Protein AF-A0A1B6FWD2-F1 (afdb_monomer_lite)

Foldseek 3Di:
DLQVQLVCLCPVPDDPRSVLSSQLSVQLVVLVVPDPDPDDDPLVSVLSSLVSSLVSSVVVDVDDQPNLALSVLSVQLSVQQPDSDLVSLVVSLVSSVCSQVVDPDHGDPRSVVNSVVSVVVSVVVVVVVVCVVPPPVVVVVVVVVVVVVVVVVVVVVVVPPPDDDDDDDDDDDDDDD

Radius of gyration: 34.1 Å; chains: 1; bounding box: 90×54×97 Å

InterPro domains:
  IPR004007 DhaL domain [PF02734] (2-102)
  IPR004007 DhaL domain [PS51480] (1-123)
  IPR004007 DhaL domain [SM01120] (1-123)
  IPR036117 DhaL domain superfamily [G3DSA:1.25.40.340] (1-125)
  IPR036117 DhaL domain superfamily [SSF101473] (2-119)
  IPR050861 Dihydroxyacetone Kinase (DAK) [PTHR28629] (2-103)

pLDDT: mean 75.47, std 19.12, range [36.66, 95.25]

Sequence (177 aa):
LLNDLAEIAAESMGGISGAVFSVIFASAAQAFLTSSKQTAAECEKWISACMMAKEGLMSYTHVRPGDRTILDTLHYFVEAFTDPTLECLTEAVKAAKAGVEESSLPADPGAWILAEVLQLILIQVEVLFSNDEGDENEEEEDEEQENKKEENKEVNEEKNEGEVFETSDDEETTSED

Secondary structure (DSSP, 8-state):
-HHHHHHHHHHHS-SHHHHHHHHHHHHHHHHHHH----STT-HHHHHHHHHHHHHHHHHHSS--TTS-SHHHHHHHHHHH--SSSHHHHHHHHHHHHHHHHSSSSPPPHHHHHHHHHHHHHHHHHHHHHHTGGGSSTTTHHHHHHHHHHHHHHHHHHTTSSS-S-------------

Structure (mmCIF, N/CA/C/O backbone):
data_AF-A0A1B6FWD2-F1
#
_entry.id   AF-A0A1B6FWD2-F1
#
loop_
_atom_site.group_PDB
_atom_site.id
_atom_site.type_symbol
_atom_site.label_atom_id
_atom_site.label_alt_id
_atom_site.label_comp_id
_atom_site.label_asym_id
_atom_site.label_entity_id
_atom_site.label_seq_id
_atom_site.pdbx_PDB_ins_code
_atom_site.Cartn_x
_atom_site.Cartn_y
_atom_site.Cartn_z
_atom_site.occupancy
_atom_site.B_iso_or_equiv
_atom_site.auth_seq_id
_atom_site.auth_comp_id
_atom_site.auth_asym_id
_atom_site.auth_atom_id
_atom_site.pdbx_PDB_model_num
ATOM 1 N N . LEU A 1 1 ? -3.876 -14.779 6.725 1.00 85.12 1 LEU A N 1
ATOM 2 C CA . LEU A 1 1 ? -4.328 -13.746 5.766 1.00 85.12 1 LEU A CA 1
ATOM 3 C C . LEU A 1 1 ? -3.174 -13.023 5.081 1.00 85.12 1 LEU A C 1
ATOM 5 O O . LEU A 1 1 ? -2.960 -13.297 3.916 1.00 85.12 1 LEU A O 1
ATOM 9 N N . LEU A 1 2 ? -2.436 -12.112 5.740 1.00 87.25 2 LEU A N 1
ATOM 10 C CA . LEU A 1 2 ? -1.375 -11.347 5.052 1.00 87.25 2 LEU A CA 1
ATOM 11 C C . LEU A 1 2 ? -0.239 -12.237 4.512 1.00 87.25 2 LEU A C 1
ATOM 13 O O . LEU A 1 2 ? 0.206 -12.026 3.392 1.00 87.25 2 LEU A O 1
ATOM 17 N N . ASN A 1 3 ? 0.176 -13.269 5.255 1.00 89.62 3 ASN A N 1
ATOM 18 C CA . ASN A 1 3 ? 1.124 -14.267 4.737 1.00 89.62 3 ASN A CA 1
ATOM 19 C C . ASN A 1 3 ? 0.547 -15.033 3.539 1.00 89.62 3 ASN A C 1
ATOM 21 O O . ASN A 1 3 ? 1.217 -15.157 2.524 1.00 89.62 3 ASN A O 1
ATOM 25 N N . ASP A 1 4 ? -0.712 -15.464 3.619 1.00 91.25 4 ASP A N 1
ATOM 26 C CA . ASP A 1 4 ? -1.386 -16.159 2.515 1.00 91.25 4 ASP A CA 1
ATOM 27 C C . ASP A 1 4 ? -1.467 -15.265 1.262 1.00 91.25 4 ASP A C 1
ATOM 29 O O . ASP A 1 4 ? -1.233 -15.728 0.151 1.00 91.25 4 ASP A O 1
ATOM 33 N N . LEU A 1 5 ? -1.726 -13.960 1.422 1.00 89.38 5 LEU A N 1
ATOM 34 C CA . LEU A 1 5 ? -1.668 -12.988 0.323 1.00 89.38 5 LEU A CA 1
ATOM 35 C C . LEU A 1 5 ? -0.251 -12.844 -0.240 1.00 89.38 5 LEU A C 1
ATOM 37 O O . LEU A 1 5 ? -0.097 -12.697 -1.451 1.00 89.38 5 LEU A O 1
ATOM 41 N N . ALA A 1 6 ? 0.780 -12.901 0.606 1.00 88.88 6 ALA A N 1
ATOM 42 C CA . ALA A 1 6 ? 2.170 -12.869 0.166 1.00 88.88 6 ALA A CA 1
ATOM 43 C C . ALA A 1 6 ? 2.545 -14.112 -0.658 1.00 88.88 6 ALA A C 1
ATOM 45 O O . ALA A 1 6 ? 3.247 -13.981 -1.663 1.00 88.88 6 ALA A O 1
ATOM 46 N N . GLU A 1 7 ? 2.065 -15.292 -0.260 1.00 89.88 7 GLU A N 1
ATOM 47 C CA . GLU A 1 7 ? 2.239 -16.553 -0.991 1.00 89.88 7 GLU A CA 1
ATOM 48 C C . GLU A 1 7 ? 1.483 -16.522 -2.323 1.00 89.88 7 GLU A C 1
ATOM 50 O O . GLU A 1 7 ? 2.078 -16.754 -3.375 1.00 89.88 7 GLU A O 1
ATOM 55 N N . ILE A 1 8 ? 0.209 -16.115 -2.311 1.00 91.62 8 ILE A N 1
ATOM 56 C CA . ILE A 1 8 ? -0.596 -15.963 -3.531 1.00 91.62 8 ILE A CA 1
ATOM 57 C C . ILE A 1 8 ? 0.058 -14.963 -4.488 1.00 91.62 8 ILE A C 1
ATOM 59 O O . ILE A 1 8 ? 0.141 -15.233 -5.686 1.00 91.62 8 ILE A O 1
ATOM 63 N N . ALA A 1 9 ? 0.552 -13.827 -3.989 1.00 87.38 9 ALA A N 1
ATOM 64 C CA . ALA A 1 9 ? 1.258 -12.850 -4.810 1.00 87.38 9 ALA A CA 1
ATOM 65 C C . ALA A 1 9 ? 2.534 -13.445 -5.426 1.00 87.38 9 ALA A C 1
ATOM 67 O O . ALA A 1 9 ? 2.786 -13.236 -6.608 1.00 87.38 9 ALA A O 1
ATOM 68 N N . ALA A 1 10 ? 3.311 -14.223 -4.672 1.00 87.12 10 ALA A N 1
ATOM 69 C CA . ALA A 1 10 ? 4.530 -14.848 -5.181 1.00 87.12 10 ALA A CA 1
ATOM 70 C C . ALA A 1 10 ? 4.258 -15.943 -6.230 1.00 87.12 10 ALA A C 1
ATOM 72 O O . ALA A 1 10 ? 5.003 -16.061 -7.202 1.00 87.12 10 ALA A O 1
ATOM 73 N N . GLU A 1 11 ? 3.207 -16.741 -6.041 1.00 89.06 11 GLU A N 1
ATOM 74 C CA . GLU A 1 11 ? 2.895 -17.882 -6.908 1.00 89.06 11 GLU A CA 1
ATOM 75 C C . GLU A 1 11 ? 2.059 -17.497 -8.132 1.00 89.06 11 GLU A C 1
ATOM 77 O O . GLU A 1 11 ? 2.269 -18.023 -9.227 1.00 89.06 11 GLU A O 1
ATOM 82 N N . SER A 1 12 ? 1.105 -16.580 -7.957 1.00 87.50 12 SER A N 1
ATOM 83 C CA . SER A 1 12 ? 0.114 -16.235 -8.983 1.00 87.50 12 SER A CA 1
ATOM 84 C C . SER A 1 12 ? 0.482 -14.983 -9.774 1.00 87.50 12 SER A C 1
ATOM 86 O O . SER A 1 12 ? 0.097 -14.865 -10.940 1.00 87.50 12 SER A O 1
ATOM 88 N N . MET A 1 13 ? 1.229 -14.041 -9.185 1.00 83.06 13 MET A N 1
ATOM 89 C CA . MET A 1 13 ? 1.703 -12.859 -9.905 1.00 83.06 13 MET A CA 1
ATOM 90 C C . MET A 1 13 ? 3.118 -13.123 -10.428 1.00 83.06 13 MET A C 1
ATOM 92 O O . MET A 1 13 ? 4.102 -13.083 -9.698 1.00 83.06 13 MET A O 1
ATOM 96 N N . GLY A 1 14 ? 3.236 -13.403 -11.724 1.00 76.94 14 GLY A N 1
ATOM 97 C CA . GLY A 1 14 ? 4.539 -13.614 -12.351 1.00 76.94 14 GLY A CA 1
ATOM 98 C C . GLY A 1 14 ? 5.393 -12.339 -12.393 1.00 76.94 14 GLY A C 1
ATOM 99 O O . GLY A 1 14 ? 4.892 -11.248 -12.663 1.00 76.94 14 GLY A O 1
ATOM 100 N N . GLY A 1 15 ? 6.707 -12.488 -12.209 1.00 83.12 15 GLY A N 1
ATOM 101 C CA . GLY A 1 15 ? 7.692 -11.416 -12.396 1.00 83.12 15 GLY A CA 1
ATOM 102 C C . GLY A 1 15 ? 7.993 -10.591 -11.140 1.00 83.12 15 GLY A C 1
ATOM 103 O O . GLY A 1 15 ? 7.780 -11.026 -10.012 1.00 83.12 15 GLY A O 1
ATOM 104 N N . ILE A 1 16 ? 8.547 -9.391 -11.341 1.00 82.00 16 ILE A N 1
ATOM 105 C CA . ILE A 1 16 ? 9.007 -8.504 -10.254 1.00 82.00 16 ILE A CA 1
ATOM 106 C C . ILE A 1 16 ? 7.825 -7.956 -9.442 1.00 82.00 16 ILE A C 1
ATOM 108 O O . ILE A 1 16 ? 7.959 -7.724 -8.246 1.00 82.00 16 ILE A O 1
ATOM 112 N N . SER A 1 17 ? 6.656 -7.796 -10.063 1.00 81.75 17 SER A N 1
ATOM 113 C CA . SER A 1 17 ? 5.443 -7.313 -9.401 1.00 81.75 17 SER A CA 1
ATOM 114 C C . SER A 1 17 ? 4.991 -8.255 -8.281 1.00 81.75 17 SER A C 1
ATOM 116 O O . SER A 1 17 ? 4.755 -7.788 -7.172 1.00 81.75 17 SER A O 1
ATOM 118 N N . GLY A 1 18 ? 4.952 -9.572 -8.518 1.00 84.75 18 GLY A N 1
ATOM 119 C CA . GLY A 1 18 ? 4.639 -10.554 -7.472 1.00 84.75 18 GLY A CA 1
ATOM 120 C C . GLY A 1 18 ? 5.641 -10.554 -6.324 1.00 84.75 18 GLY A C 1
ATOM 121 O O . GLY A 1 18 ? 5.240 -10.585 -5.164 1.00 84.75 18 GLY A O 1
ATOM 122 N N . ALA A 1 19 ? 6.934 -10.408 -6.628 1.00 84.44 19 ALA A N 1
ATOM 123 C CA . ALA A 1 19 ? 7.965 -10.263 -5.601 1.00 84.44 19 ALA A CA 1
ATOM 124 C C . ALA A 1 19 ? 7.765 -8.990 -4.757 1.00 84.44 19 ALA A C 1
ATOM 126 O O . ALA A 1 19 ? 7.854 -9.045 -3.533 1.00 84.44 19 ALA A O 1
ATOM 127 N N . VAL A 1 20 ? 7.443 -7.858 -5.392 1.00 84.81 20 VAL A N 1
ATOM 128 C CA . VAL A 1 20 ? 7.173 -6.581 -4.711 1.00 84.81 20 VAL A CA 1
ATOM 129 C C . VAL A 1 20 ? 5.965 -6.693 -3.779 1.00 84.81 20 VAL A C 1
ATOM 131 O O . VAL A 1 20 ? 6.078 -6.359 -2.600 1.00 84.81 20 VAL A O 1
ATOM 134 N N . PHE A 1 21 ? 4.829 -7.204 -4.264 1.00 85.19 21 PHE A N 1
ATOM 135 C CA . PHE A 1 21 ? 3.630 -7.361 -3.434 1.00 85.19 21 PHE A CA 1
ATOM 136 C C . PHE A 1 21 ? 3.821 -8.397 -2.322 1.00 85.19 21 PHE A C 1
ATOM 138 O O . PHE A 1 21 ? 3.391 -8.163 -1.195 1.00 85.19 21 PHE A O 1
ATOM 145 N N . SER A 1 22 ? 4.528 -9.495 -2.598 1.00 88.06 22 SER A N 1
ATOM 146 C CA . SER A 1 22 ? 4.865 -10.496 -1.584 1.00 88.06 22 SER A CA 1
ATOM 147 C C . SER A 1 22 ? 5.692 -9.893 -0.445 1.00 88.06 22 SER A C 1
ATOM 149 O O . SER A 1 22 ? 5.361 -10.093 0.722 1.00 88.06 22 SER A O 1
ATOM 151 N N . VAL A 1 23 ? 6.698 -9.066 -0.761 1.00 86.38 23 VAL A N 1
ATOM 152 C CA . VAL A 1 23 ? 7.489 -8.345 0.250 1.00 86.38 23 VAL A CA 1
ATOM 153 C C . VAL A 1 23 ? 6.617 -7.386 1.059 1.00 86.38 23 VAL A C 1
ATOM 155 O O . VAL A 1 23 ? 6.703 -7.389 2.284 1.00 86.38 23 VAL A O 1
ATOM 158 N N . ILE A 1 24 ? 5.752 -6.605 0.405 1.00 84.62 24 ILE A N 1
ATOM 159 C CA . ILE A 1 24 ? 4.832 -5.676 1.082 1.00 84.62 24 ILE A CA 1
ATOM 160 C C . ILE A 1 24 ? 3.966 -6.427 2.103 1.00 84.62 24 ILE A C 1
ATOM 162 O O . ILE A 1 24 ? 3.918 -6.042 3.273 1.00 84.62 24 ILE A O 1
ATOM 166 N N . PHE A 1 25 ? 3.319 -7.520 1.690 1.00 89.50 25 PHE A N 1
ATOM 167 C CA . PHE A 1 25 ? 2.421 -8.281 2.559 1.00 89.50 25 PHE A CA 1
ATOM 168 C C . PHE A 1 25 ? 3.157 -9.045 3.661 1.00 89.50 25 PHE A C 1
ATOM 170 O O . PHE A 1 25 ? 2.691 -9.058 4.801 1.00 89.50 25 PHE A O 1
ATOM 177 N N . ALA A 1 26 ? 4.320 -9.628 3.365 1.00 88.38 26 ALA A N 1
ATOM 178 C CA . ALA A 1 26 ? 5.135 -10.320 4.358 1.00 88.38 26 ALA A CA 1
ATOM 179 C C . ALA A 1 26 ? 5.663 -9.350 5.429 1.00 88.38 26 ALA A C 1
ATOM 181 O O . ALA A 1 26 ? 5.583 -9.640 6.624 1.00 88.38 26 ALA A O 1
ATOM 182 N N . SER A 1 27 ? 6.148 -8.172 5.025 1.00 86.19 27 SER A N 1
ATOM 183 C CA . SER A 1 27 ? 6.594 -7.128 5.953 1.00 86.19 27 SER A CA 1
ATOM 184 C C . SER A 1 27 ? 5.449 -6.580 6.802 1.00 86.19 27 SER A C 1
ATOM 186 O O . SER A 1 27 ? 5.616 -6.403 8.009 1.00 86.19 27 SER A O 1
ATOM 188 N N . ALA A 1 28 ? 4.270 -6.376 6.209 1.00 85.31 28 ALA A N 1
ATOM 189 C CA . ALA A 1 28 ? 3.077 -6.001 6.958 1.00 85.31 28 ALA A CA 1
ATOM 190 C C . ALA A 1 28 ? 2.695 -7.089 7.978 1.00 85.31 28 ALA A C 1
ATOM 192 O O . ALA A 1 28 ? 2.457 -6.782 9.142 1.00 85.31 28 ALA A O 1
ATOM 193 N N . ALA A 1 29 ? 2.712 -8.369 7.589 1.00 87.12 29 ALA A N 1
ATOM 194 C CA . ALA A 1 29 ? 2.423 -9.481 8.494 1.00 87.12 29 ALA A CA 1
ATOM 195 C C . ALA A 1 29 ? 3.379 -9.519 9.697 1.00 87.12 29 ALA A C 1
ATOM 197 O O . ALA A 1 29 ? 2.937 -9.732 10.826 1.00 87.12 29 ALA A O 1
ATOM 198 N N . GLN A 1 30 ? 4.673 -9.259 9.480 1.00 86.25 30 GLN A N 1
ATOM 199 C CA . GLN A 1 30 ? 5.656 -9.161 10.563 1.00 86.25 30 GLN A CA 1
ATOM 200 C C . GLN A 1 30 ? 5.326 -8.039 11.557 1.00 86.25 30 GLN A C 1
ATOM 202 O O . GLN A 1 30 ? 5.478 -8.244 12.764 1.00 86.25 30 GLN A O 1
ATOM 207 N N . ALA A 1 31 ? 4.821 -6.896 11.086 1.00 84.19 31 ALA A N 1
ATOM 208 C CA . ALA A 1 31 ? 4.387 -5.803 11.958 1.00 84.19 31 ALA A CA 1
ATOM 209 C C . ALA A 1 31 ? 3.255 -6.238 12.900 1.00 84.19 31 ALA A C 1
ATOM 211 O O . ALA A 1 31 ? 3.300 -5.982 14.104 1.00 84.19 31 ALA A O 1
ATOM 212 N N . PHE A 1 32 ? 2.276 -6.980 12.374 1.00 82.56 32 PHE A N 1
ATOM 213 C CA . PHE A 1 32 ? 1.181 -7.522 13.179 1.00 82.56 32 PHE A CA 1
ATOM 214 C C . PHE A 1 32 ? 1.643 -8.593 14.174 1.00 82.56 32 PHE A C 1
ATOM 216 O O . PHE A 1 32 ? 1.141 -8.622 15.295 1.00 82.56 32 PHE A O 1
ATOM 223 N N . LEU A 1 33 ? 2.601 -9.447 13.797 1.00 83.56 33 LEU A N 1
ATOM 224 C CA . LEU A 1 33 ? 3.138 -10.500 14.670 1.00 83.56 33 LEU A CA 1
ATOM 225 C C . LEU A 1 33 ? 4.022 -9.956 15.800 1.00 83.56 33 LEU A C 1
ATOM 227 O O . LEU A 1 33 ? 4.070 -10.543 16.878 1.00 83.56 33 LEU A O 1
ATOM 231 N N . THR A 1 34 ? 4.725 -8.849 15.558 1.00 77.50 34 THR A N 1
ATOM 232 C CA . THR A 1 34 ? 5.644 -8.237 16.534 1.00 77.50 34 THR A CA 1
ATOM 233 C C . THR A 1 34 ? 4.908 -7.346 17.543 1.00 77.50 34 THR A C 1
ATOM 235 O O . THR A 1 34 ? 5.451 -7.003 18.593 1.00 77.50 34 THR A O 1
ATOM 238 N N . SER A 1 35 ? 3.651 -6.987 17.268 1.00 68.56 35 SER A N 1
ATOM 239 C CA . SER A 1 35 ? 2.828 -6.185 18.173 1.00 68.56 35 SER A CA 1
ATOM 240 C C . SER A 1 35 ? 2.348 -7.014 19.374 1.00 68.56 35 SER A C 1
ATOM 242 O O . SER A 1 35 ? 1.686 -8.037 19.226 1.00 68.56 35 SER A O 1
ATOM 244 N N . SER A 1 36 ? 2.667 -6.566 20.592 1.00 57.91 36 SER A N 1
ATOM 245 C CA . SER A 1 36 ? 2.416 -7.296 21.847 1.00 57.91 36 SER A CA 1
ATOM 246 C C . SER A 1 36 ? 0.964 -7.258 22.345 1.00 57.91 36 SER A C 1
ATOM 248 O O . SER A 1 36 ? 0.626 -7.961 23.298 1.00 57.91 36 SER A O 1
ATOM 250 N N . LYS A 1 37 ? 0.091 -6.455 21.727 1.00 56.12 37 LYS A N 1
ATOM 251 C CA . LYS A 1 37 ? -1.313 -6.301 22.134 1.00 56.12 37 LYS A CA 1
ATOM 252 C C . LYS A 1 37 ? -2.231 -7.142 21.244 1.00 56.12 37 LYS A C 1
ATOM 254 O O . LYS A 1 37 ? -2.356 -6.867 20.056 1.00 56.12 37 LYS A O 1
ATOM 259 N N . GLN A 1 38 ? -2.934 -8.122 21.810 1.00 51.16 38 GLN A N 1
ATOM 260 C CA . GLN A 1 38 ? -3.961 -8.935 21.127 1.00 51.16 38 GLN A CA 1
ATOM 261 C C . GLN A 1 38 ? -5.368 -8.305 21.184 1.00 51.16 38 GLN A C 1
ATOM 263 O O . GLN A 1 38 ? -6.364 -9.003 21.334 1.00 51.16 38 GLN A O 1
ATOM 268 N N . THR A 1 39 ? -5.485 -6.982 21.089 1.00 53.97 39 THR A N 1
ATOM 269 C CA . THR A 1 39 ? -6.783 -6.328 20.868 1.00 53.97 39 THR A CA 1
ATOM 270 C C . THR A 1 39 ? -7.052 -6.217 19.368 1.00 53.97 39 THR A C 1
ATOM 272 O O . THR A 1 39 ? -6.117 -6.013 18.576 1.00 53.97 39 THR A O 1
ATOM 275 N N . ALA A 1 40 ? -8.315 -6.433 18.980 1.00 48.78 40 ALA A N 1
ATOM 276 C CA . ALA A 1 40 ? -8.784 -6.361 17.601 1.00 48.78 40 ALA A CA 1
ATOM 277 C C . ALA A 1 40 ? -8.309 -5.044 16.967 1.00 48.78 40 ALA A C 1
ATOM 279 O O . ALA A 1 40 ? -8.604 -3.977 17.487 1.00 48.78 40 ALA A O 1
ATOM 280 N N . ALA A 1 41 ? -7.478 -5.173 15.928 1.00 58.62 41 ALA A N 1
ATOM 281 C CA . ALA A 1 41 ? -6.968 -4.126 15.044 1.00 58.62 41 ALA A CA 1
ATOM 282 C C . ALA A 1 41 ? -6.986 -2.683 15.605 1.00 58.62 41 ALA A C 1
ATOM 284 O O . ALA A 1 41 ? -7.757 -1.856 15.135 1.00 58.62 41 ALA A O 1
ATOM 285 N N . GLU A 1 42 ? -6.099 -2.342 16.555 1.00 70.12 42 GLU A N 1
ATOM 286 C CA . GLU A 1 42 ? -5.734 -0.929 16.759 1.00 70.12 42 GLU A CA 1
ATOM 287 C C . GLU A 1 42 ? -5.275 -0.410 15.387 1.00 70.12 42 GLU A C 1
ATOM 289 O O . GLU A 1 42 ? -4.303 -0.923 14.832 1.00 70.12 42 GLU A O 1
ATOM 294 N N . CYS A 1 43 ? -5.995 0.550 14.808 1.00 71.88 43 CYS A N 1
ATOM 295 C CA . CYS A 1 43 ? -5.677 1.168 13.520 1.00 71.88 43 CYS A CA 1
ATOM 296 C C . CYS A 1 43 ? -4.211 1.661 13.444 1.00 71.88 43 CYS A C 1
ATOM 298 O O . CYS A 1 43 ? -3.608 1.672 12.374 1.00 71.88 43 CYS A O 1
ATOM 300 N N . GLU A 1 44 ? -3.582 1.930 14.594 1.00 79.12 44 GLU A N 1
ATOM 301 C CA . GLU A 1 44 ? -2.141 2.184 14.750 1.00 79.12 44 GLU A CA 1
ATOM 302 C C . GLU A 1 44 ? -1.243 1.058 14.199 1.00 79.12 44 GLU A C 1
ATOM 304 O O . GLU A 1 44 ? -0.165 1.307 13.655 1.00 79.12 44 GLU A O 1
ATOM 309 N N . LYS A 1 45 ? -1.680 -0.204 14.289 1.00 81.62 45 LYS A N 1
ATOM 310 C CA . LYS A 1 45 ? -0.948 -1.355 13.740 1.00 81.62 45 LYS A CA 1
ATOM 311 C C . LYS A 1 45 ? -0.891 -1.313 12.222 1.00 81.62 45 LYS A C 1
ATOM 313 O O . LYS A 1 45 ? 0.109 -1.741 11.657 1.00 81.62 45 LYS A O 1
ATOM 318 N N . TRP A 1 46 ? -1.928 -0.792 11.565 1.00 84.62 46 TRP A N 1
ATOM 319 C CA . TRP A 1 46 ? -1.926 -0.621 10.113 1.00 84.62 46 TRP A CA 1
ATOM 320 C C . TRP A 1 46 ? -0.907 0.427 9.683 1.00 84.62 46 TRP A C 1
ATOM 322 O O . TRP A 1 46 ? -0.155 0.176 8.747 1.00 84.62 46 TRP A O 1
ATOM 332 N N . ILE A 1 47 ? -0.797 1.533 10.421 1.00 87.75 47 ILE A N 1
ATOM 333 C CA . ILE A 1 47 ? 0.237 2.551 10.187 1.00 87.75 47 ILE A CA 1
ATOM 334 C C . ILE A 1 47 ? 1.630 1.919 10.298 1.00 87.75 47 ILE A C 1
ATOM 336 O O . ILE A 1 47 ? 2.431 1.991 9.364 1.00 87.75 47 ILE A O 1
ATOM 340 N N . SER A 1 48 ? 1.893 1.200 11.395 1.00 86.88 48 SER A N 1
ATOM 341 C CA . SER A 1 48 ? 3.163 0.490 11.591 1.00 86.88 48 SER A CA 1
ATOM 342 C C . SER A 1 48 ? 3.431 -0.555 10.498 1.00 86.88 48 SER A C 1
ATOM 344 O O . SER A 1 48 ? 4.550 -0.649 9.990 1.00 86.88 48 SER A O 1
ATOM 346 N N . ALA A 1 49 ? 2.408 -1.299 10.075 1.00 88.31 49 ALA A N 1
ATOM 347 C CA . ALA A 1 49 ? 2.513 -2.278 9.001 1.00 88.31 49 ALA A CA 1
ATOM 348 C C . ALA A 1 49 ? 2.858 -1.635 7.654 1.00 88.31 49 ALA A C 1
ATOM 350 O O . ALA A 1 49 ? 3.732 -2.139 6.948 1.00 88.31 49 ALA A O 1
ATOM 351 N N . CYS A 1 50 ? 2.236 -0.506 7.312 1.00 89.88 50 CYS A N 1
ATOM 352 C CA . CYS A 1 50 ? 2.544 0.241 6.096 1.00 89.88 50 CYS A CA 1
ATOM 353 C C . CYS A 1 50 ? 3.973 0.812 6.130 1.00 89.88 50 CYS A C 1
ATOM 355 O O . CYS A 1 50 ? 4.688 0.735 5.128 1.00 89.88 50 CYS A O 1
ATOM 357 N N . MET A 1 51 ? 4.439 1.292 7.289 1.00 90.69 51 MET A N 1
ATOM 358 C CA . MET A 1 51 ? 5.834 1.712 7.473 1.00 90.69 51 MET A CA 1
ATOM 359 C C . MET A 1 51 ? 6.817 0.553 7.266 1.00 90.69 51 MET A C 1
ATOM 361 O O . MET A 1 51 ? 7.769 0.686 6.494 1.00 90.69 51 MET A O 1
ATOM 365 N N . MET A 1 52 ? 6.566 -0.601 7.892 1.00 89.44 52 MET A N 1
ATOM 366 C CA . MET A 1 52 ? 7.406 -1.792 7.731 1.00 89.44 52 MET A CA 1
ATOM 367 C C . MET A 1 52 ? 7.373 -2.337 6.302 1.00 89.44 52 MET A C 1
ATOM 369 O O . MET A 1 52 ? 8.389 -2.824 5.808 1.00 89.44 52 MET A O 1
ATOM 373 N N . ALA A 1 53 ? 6.237 -2.239 5.610 1.00 89.25 53 ALA A N 1
ATOM 374 C CA . ALA A 1 53 ? 6.130 -2.596 4.201 1.00 89.25 53 ALA A CA 1
ATOM 375 C C . ALA A 1 53 ? 6.997 -1.691 3.313 1.00 89.25 53 ALA A C 1
ATOM 377 O O . ALA A 1 53 ? 7.729 -2.203 2.465 1.00 89.25 53 ALA A O 1
ATOM 378 N N . LYS A 1 54 ? 6.982 -0.369 3.542 1.00 91.69 54 LYS A N 1
ATOM 379 C CA . LYS A 1 54 ? 7.857 0.588 2.841 1.00 91.69 54 LYS A CA 1
ATOM 380 C C . LYS A 1 54 ? 9.332 0.256 3.063 1.00 91.69 54 LYS A C 1
ATOM 382 O O . LYS A 1 54 ? 10.096 0.162 2.104 1.00 91.69 54 LYS A O 1
ATOM 387 N N . GLU A 1 55 ? 9.731 0.041 4.314 1.00 90.62 55 GLU A N 1
ATOM 388 C CA . GLU A 1 55 ? 11.122 -0.260 4.666 1.00 90.62 55 GLU A CA 1
ATOM 389 C C . GLU A 1 55 ? 11.577 -1.627 4.138 1.00 90.62 55 GLU A C 1
ATOM 391 O O . GLU A 1 55 ? 12.676 -1.755 3.592 1.00 90.62 55 GLU A O 1
ATOM 396 N N . GLY A 1 56 ? 10.709 -2.637 4.219 1.00 87.19 56 GLY A N 1
ATOM 397 C CA . GLY A 1 56 ? 10.935 -3.945 3.616 1.00 87.19 56 GLY A CA 1
ATOM 398 C C . GLY A 1 56 ? 11.160 -3.826 2.115 1.00 87.19 56 GLY A C 1
ATOM 399 O O . GLY A 1 56 ? 12.167 -4.308 1.597 1.00 87.19 56 GLY A O 1
ATOM 400 N N . LEU A 1 57 ? 10.286 -3.101 1.418 1.00 87.69 57 LEU A N 1
ATOM 401 C CA . LEU A 1 57 ? 10.418 -2.888 -0.016 1.00 87.69 57 LEU A CA 1
ATOM 402 C C . LEU A 1 57 ? 11.739 -2.188 -0.374 1.00 87.69 57 LEU A C 1
ATOM 404 O O . LEU A 1 57 ? 12.439 -2.644 -1.275 1.00 87.69 57 LEU A O 1
ATOM 408 N N . MET A 1 58 ? 12.137 -1.148 0.363 1.00 89.44 58 MET A N 1
ATOM 409 C CA . MET A 1 58 ? 13.420 -0.449 0.168 1.00 89.44 58 MET A CA 1
ATOM 410 C C . MET A 1 58 ? 14.658 -1.302 0.484 1.00 89.44 58 MET A C 1
ATOM 412 O O . MET A 1 58 ? 15.750 -1.005 -0.011 1.00 89.44 58 MET A O 1
ATOM 416 N N . SER A 1 59 ? 14.504 -2.324 1.327 1.00 88.75 59 SER A N 1
ATOM 417 C CA . SER A 1 59 ? 15.585 -3.223 1.745 1.00 88.75 59 SER A CA 1
ATOM 418 C C . SER A 1 59 ? 15.783 -4.378 0.767 1.00 88.75 59 SER A C 1
ATOM 420 O O . SER A 1 59 ? 16.917 -4.726 0.439 1.00 88.75 59 SER A O 1
ATOM 422 N N . TYR A 1 60 ? 14.685 -4.964 0.285 1.00 83.56 60 TYR A N 1
ATOM 423 C CA . TYR A 1 60 ? 14.710 -6.087 -0.656 1.00 83.56 60 TYR A CA 1
ATOM 424 C C . TYR A 1 60 ? 14.813 -5.648 -2.118 1.00 83.56 60 TYR A C 1
ATOM 426 O O . TYR A 1 60 ? 15.175 -6.451 -2.977 1.00 83.56 60 TYR A O 1
ATOM 434 N N . THR A 1 61 ? 14.531 -4.378 -2.410 1.00 82.06 61 THR A N 1
ATOM 435 C CA . THR A 1 61 ? 14.703 -3.792 -3.740 1.00 82.06 61 THR A CA 1
ATOM 436 C C . THR A 1 61 ? 15.752 -2.684 -3.700 1.00 82.06 61 THR A C 1
ATOM 438 O O . THR A 1 61 ? 15.928 -1.993 -2.701 1.00 82.06 61 THR A O 1
ATOM 441 N N . HIS A 1 62 ? 16.469 -2.470 -4.803 1.00 82.81 62 HIS A N 1
ATOM 442 C CA . HIS A 1 62 ? 17.416 -1.351 -4.914 1.00 82.81 62 HIS A CA 1
ATOM 443 C C . HIS A 1 62 ? 16.733 -0.003 -5.201 1.00 82.81 62 HIS A C 1
ATOM 445 O O . HIS A 1 62 ? 17.416 0.966 -5.519 1.00 82.81 62 HIS A O 1
ATOM 451 N N . VAL A 1 63 ? 15.406 0.053 -5.084 1.00 85.56 63 VAL A N 1
ATOM 452 C CA . VAL A 1 63 ? 14.580 1.202 -5.448 1.00 85.56 63 VAL A CA 1
ATOM 453 C C . VAL A 1 63 ? 14.557 2.228 -4.311 1.00 85.56 63 VAL A C 1
ATOM 455 O O . VAL A 1 63 ? 14.648 1.878 -3.128 1.00 85.56 63 VAL A O 1
ATOM 458 N N . ARG A 1 64 ? 14.483 3.510 -4.658 1.00 87.88 64 ARG A N 1
ATOM 459 C CA . ARG A 1 64 ? 14.463 4.658 -3.749 1.00 87.88 64 ARG A CA 1
ATOM 460 C C . ARG A 1 64 ? 13.290 5.588 -4.070 1.00 87.88 64 ARG A C 1
ATOM 462 O O . ARG A 1 64 ? 12.830 5.600 -5.210 1.00 87.88 64 ARG A O 1
ATOM 469 N N . PRO A 1 65 ? 12.815 6.374 -3.084 1.00 87.56 65 PRO A N 1
ATOM 470 C CA . PRO A 1 65 ? 11.851 7.430 -3.356 1.00 87.56 65 PRO A CA 1
ATOM 471 C C . PRO A 1 65 ? 12.353 8.354 -4.476 1.00 87.56 65 PRO A C 1
ATOM 473 O O . PRO A 1 65 ? 13.486 8.837 -4.417 1.00 87.56 65 PRO A O 1
ATOM 476 N N . GLY A 1 66 ? 11.526 8.573 -5.494 1.00 85.94 66 GLY A N 1
ATOM 477 C CA . GLY A 1 66 ? 11.847 9.306 -6.717 1.00 85.94 66 GLY A CA 1
ATOM 478 C C . GLY A 1 66 ? 12.145 8.425 -7.936 1.00 85.94 66 GLY A C 1
ATOM 479 O O . GLY A 1 66 ? 12.227 8.959 -9.043 1.00 85.94 66 GLY A O 1
ATOM 480 N N . ASP A 1 67 ? 12.257 7.101 -7.776 1.00 87.62 67 ASP A N 1
ATOM 481 C CA . ASP A 1 67 ? 12.458 6.162 -8.893 1.00 87.62 67 ASP A CA 1
ATOM 482 C C . ASP A 1 67 ? 11.190 5.939 -9.738 1.00 87.62 67 ASP A C 1
ATOM 484 O O . ASP A 1 67 ? 11.222 5.212 -10.732 1.00 87.62 67 ASP A O 1
ATOM 488 N N . ARG A 1 68 ? 10.071 6.576 -9.368 1.00 86.31 68 ARG A N 1
ATOM 489 C CA . ARG A 1 68 ? 8.782 6.552 -10.074 1.00 86.31 68 ARG A CA 1
ATOM 490 C C . ARG A 1 68 ? 8.188 5.157 -10.178 1.00 86.31 68 ARG A C 1
ATOM 492 O O . ARG A 1 68 ? 7.597 4.816 -11.198 1.00 86.31 68 ARG A O 1
ATOM 499 N N . THR A 1 69 ? 8.358 4.377 -9.112 1.00 89.50 69 THR A N 1
ATOM 500 C CA . THR A 1 69 ? 7.848 3.005 -8.987 1.00 89.50 69 THR A CA 1
ATOM 501 C C . THR A 1 69 ? 6.684 2.911 -7.989 1.00 89.50 69 THR A C 1
ATOM 503 O O . THR A 1 69 ? 6.380 3.885 -7.302 1.00 89.50 69 THR A O 1
ATOM 506 N N . ILE A 1 70 ? 6.123 1.709 -7.792 1.00 88.94 70 ILE A N 1
ATOM 507 C CA . ILE A 1 70 ? 5.232 1.350 -6.663 1.00 88.94 70 ILE A CA 1
ATOM 508 C C . ILE A 1 70 ? 5.713 1.917 -5.314 1.00 88.94 70 ILE A C 1
ATOM 510 O O . ILE A 1 70 ? 4.890 2.300 -4.479 1.00 88.94 70 ILE A O 1
ATOM 514 N N . LEU A 1 71 ? 7.033 1.986 -5.095 1.00 90.19 71 LEU A N 1
ATOM 515 C CA . LEU A 1 71 ? 7.596 2.537 -3.866 1.00 90.19 71 LEU A CA 1
ATOM 516 C C . LEU A 1 71 ? 7.209 4.003 -3.653 1.00 90.19 71 LEU A C 1
ATOM 518 O O . LEU A 1 71 ? 6.999 4.378 -2.509 1.00 90.19 71 LEU A O 1
ATOM 522 N N . ASP A 1 72 ? 7.096 4.817 -4.703 1.00 90.81 72 ASP A N 1
ATOM 523 C CA . ASP A 1 72 ? 6.768 6.240 -4.562 1.00 90.81 72 ASP A CA 1
ATOM 524 C C . ASP A 1 72 ? 5.340 6.423 -4.072 1.00 90.81 72 ASP A C 1
ATOM 526 O O . ASP A 1 72 ? 5.112 7.137 -3.099 1.00 90.81 72 ASP A O 1
ATOM 530 N N . THR A 1 73 ? 4.390 5.704 -4.669 1.00 92.38 73 THR A N 1
ATOM 531 C CA . THR A 1 73 ? 2.999 5.693 -4.203 1.00 92.38 73 THR A CA 1
ATOM 532 C C . THR A 1 73 ? 2.919 5.270 -2.739 1.00 92.38 73 THR A C 1
ATOM 534 O O . THR A 1 73 ? 2.268 5.933 -1.933 1.00 92.38 73 THR A O 1
ATOM 537 N N . LEU A 1 74 ? 3.620 4.188 -2.375 1.00 91.88 74 LEU A N 1
ATOM 538 C CA . LEU A 1 74 ? 3.664 3.707 -0.996 1.00 91.88 74 LEU A CA 1
ATOM 539 C C . LEU A 1 74 ? 4.362 4.709 -0.064 1.00 91.88 74 LEU A C 1
ATOM 541 O O . LEU A 1 74 ? 3.959 4.860 1.084 1.00 91.88 74 LEU A O 1
ATOM 545 N N . HIS A 1 75 ? 5.394 5.399 -0.541 1.00 93.06 75 HIS A N 1
ATOM 546 C CA . HIS A 1 75 ? 6.123 6.404 0.218 1.00 93.06 75 HIS A CA 1
ATOM 547 C C . HIS A 1 75 ? 5.218 7.588 0.555 1.00 93.06 75 HIS A C 1
ATOM 549 O O . HIS A 1 75 ? 5.043 7.871 1.735 1.00 93.06 75 HIS A O 1
ATOM 555 N N . TYR A 1 76 ? 4.585 8.212 -0.442 1.00 94.25 76 TYR A N 1
ATOM 556 C CA . TYR A 1 76 ? 3.670 9.334 -0.217 1.00 94.25 76 TYR A CA 1
ATOM 557 C C . TYR A 1 76 ? 2.474 8.950 0.659 1.00 94.25 76 TYR A C 1
ATOM 559 O O . TYR A 1 76 ? 2.095 9.725 1.532 1.00 94.25 76 TYR A O 1
ATOM 567 N N . PHE A 1 77 ? 1.929 7.741 0.483 1.00 94.81 77 PHE A N 1
ATOM 568 C CA . PHE A 1 77 ? 0.882 7.213 1.358 1.00 94.81 77 PHE A CA 1
ATOM 569 C C . PHE A 1 77 ? 1.348 7.132 2.820 1.00 94.81 77 PHE A C 1
ATOM 571 O O . PHE A 1 77 ? 0.702 7.666 3.714 1.00 94.81 77 PHE A O 1
ATOM 578 N N . VAL A 1 78 ? 2.489 6.483 3.070 1.00 93.69 78 VAL A N 1
ATOM 579 C CA . VAL A 1 78 ? 3.002 6.249 4.430 1.00 93.69 78 VAL A CA 1
ATOM 580 C C . VAL A 1 78 ? 3.420 7.542 5.125 1.00 93.69 78 VAL A C 1
ATOM 582 O O . VAL A 1 78 ? 3.238 7.651 6.331 1.00 93.69 78 VAL A O 1
ATOM 585 N N . GLU A 1 79 ? 3.990 8.509 4.403 1.00 94.00 79 GLU A N 1
ATOM 586 C CA . GLU A 1 79 ? 4.359 9.807 4.994 1.00 94.00 79 GLU A CA 1
ATOM 587 C C . GLU A 1 79 ? 3.130 10.626 5.416 1.00 94.00 79 GLU A C 1
ATOM 589 O O . GLU A 1 79 ? 3.221 11.430 6.340 1.00 94.00 79 GLU A O 1
ATOM 594 N N . ALA A 1 80 ? 1.987 10.422 4.758 1.00 94.25 80 ALA A N 1
ATOM 595 C CA . ALA A 1 80 ? 0.746 11.126 5.060 1.00 94.25 80 ALA A CA 1
ATOM 596 C C . ALA A 1 80 ? -0.166 10.374 6.049 1.00 94.25 80 ALA A C 1
ATOM 598 O O . ALA A 1 80 ? -0.976 11.010 6.719 1.00 94.25 80 ALA A O 1
ATOM 599 N N . PHE A 1 81 ? -0.039 9.048 6.174 1.00 93.50 81 PHE A N 1
ATOM 600 C CA . PHE A 1 81 ? -0.857 8.241 7.085 1.00 93.50 81 PHE A CA 1
ATOM 601 C C . PHE A 1 81 ? -0.259 8.193 8.499 1.00 93.50 81 PHE A C 1
ATOM 603 O O . PHE A 1 81 ? 0.336 7.194 8.906 1.00 93.50 81 PHE A O 1
ATOM 610 N N . THR A 1 82 ? -0.380 9.297 9.238 1.00 90.50 82 THR A N 1
ATOM 611 C CA . THR A 1 82 ? 0.212 9.463 10.578 1.00 90.50 82 THR A CA 1
ATOM 612 C C . THR A 1 82 ? -0.706 9.053 11.716 1.00 90.50 82 THR A C 1
ATOM 614 O O . THR A 1 82 ? -0.217 8.633 12.764 1.00 90.50 82 THR A O 1
ATOM 617 N N . ASP A 1 83 ? -2.018 9.157 11.511 1.00 88.50 83 ASP A N 1
ATOM 618 C CA . ASP A 1 83 ? -3.021 8.984 12.550 1.00 88.50 83 ASP A CA 1
ATOM 619 C C . ASP A 1 83 ? -4.107 7.990 12.119 1.00 88.50 83 ASP A C 1
ATOM 621 O O . ASP A 1 83 ? -4.494 7.944 10.949 1.00 88.50 83 ASP A O 1
ATOM 625 N N . PRO A 1 84 ? -4.636 7.184 13.054 1.00 86.25 84 PRO A N 1
ATOM 626 C CA . PRO A 1 84 ? -5.611 6.135 12.767 1.00 86.25 84 PRO A CA 1
ATOM 627 C C . PRO A 1 84 ? -7.041 6.660 12.523 1.00 86.25 84 PRO A C 1
ATOM 629 O O . PRO A 1 84 ? -8.010 6.062 12.989 1.00 86.25 84 PRO A O 1
ATOM 632 N N . THR A 1 85 ? -7.199 7.783 11.823 1.00 88.88 85 THR A N 1
ATOM 633 C CA . THR A 1 85 ? -8.502 8.396 11.529 1.00 88.88 85 THR A CA 1
ATOM 634 C C . THR A 1 85 ? -8.870 8.230 10.057 1.00 88.88 85 THR A C 1
ATOM 636 O O . THR A 1 85 ? -7.999 8.162 9.188 1.00 88.88 85 THR A O 1
ATOM 639 N N . LEU A 1 86 ? -10.174 8.186 9.761 1.00 88.06 86 LEU A N 1
ATOM 640 C CA . LEU A 1 86 ? -10.661 8.114 8.379 1.00 88.06 86 LEU A CA 1
ATOM 641 C C . LEU A 1 86 ? -10.209 9.334 7.563 1.00 88.06 86 LEU A C 1
ATOM 643 O O . LEU A 1 86 ? -9.778 9.183 6.428 1.00 88.06 86 LEU A O 1
ATOM 647 N N . GLU A 1 87 ? -10.225 10.526 8.163 1.00 91.12 87 GLU A N 1
ATOM 648 C CA . GLU A 1 87 ? -9.735 11.753 7.527 1.00 91.12 87 GLU A CA 1
ATOM 649 C C . GLU A 1 87 ? -8.252 11.644 7.141 1.00 91.12 87 GLU A C 1
ATOM 651 O O . GLU A 1 87 ? -7.886 11.939 6.003 1.00 91.12 87 GLU A O 1
ATOM 656 N N . CYS A 1 88 ? -7.402 11.151 8.049 1.00 91.81 88 CYS A N 1
ATOM 657 C CA . CYS A 1 88 ? -5.981 10.953 7.771 1.00 91.81 88 CYS A CA 1
ATOM 658 C C . CYS A 1 88 ? -5.759 9.891 6.685 1.00 91.81 88 CYS A C 1
ATOM 660 O O . CYS A 1 88 ? -4.927 10.082 5.798 1.00 91.81 88 CYS A O 1
ATOM 662 N N . LEU A 1 89 ? -6.544 8.809 6.689 1.00 91.69 89 LEU A N 1
ATOM 663 C CA . LEU A 1 89 ? -6.512 7.807 5.625 1.00 91.69 89 LEU A CA 1
ATOM 664 C C . LEU A 1 89 ? -6.885 8.420 4.265 1.00 91.69 89 LEU A C 1
ATOM 666 O O 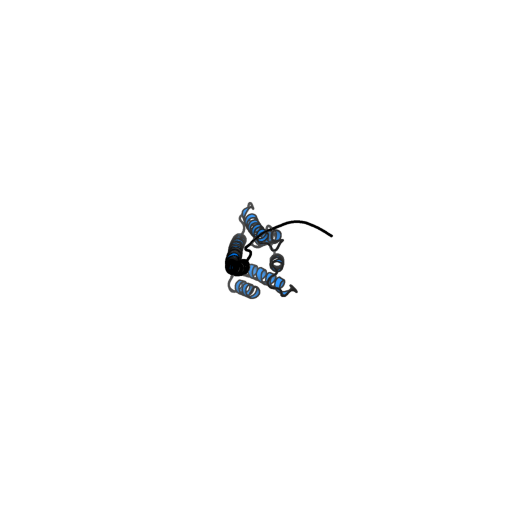. LEU A 1 89 ? -6.192 8.182 3.275 1.00 91.69 89 LEU A O 1
ATOM 670 N N . THR A 1 90 ? -7.934 9.241 4.211 1.00 94.00 90 THR A N 1
ATOM 671 C CA . THR A 1 90 ? -8.363 9.936 2.991 1.00 94.00 90 THR A CA 1
ATOM 672 C C . THR A 1 90 ? -7.274 10.861 2.455 1.00 94.00 90 THR A C 1
ATOM 674 O O . THR A 1 90 ? -6.969 10.831 1.259 1.00 94.00 90 THR A O 1
ATOM 677 N N . GLU A 1 91 ? -6.641 11.649 3.323 1.00 95.19 91 GLU A N 1
ATOM 678 C CA . GLU A 1 91 ? -5.522 12.511 2.935 1.00 95.19 91 GLU A CA 1
ATOM 679 C C . GLU A 1 91 ? -4.301 11.702 2.484 1.00 95.19 91 GLU A C 1
ATOM 681 O O . GLU A 1 91 ? -3.670 12.048 1.484 1.00 95.19 91 GLU A O 1
ATOM 686 N N . ALA A 1 92 ? -4.015 10.568 3.124 1.00 95.25 92 ALA A N 1
ATOM 687 C CA . ALA A 1 92 ? -2.930 9.686 2.716 1.00 95.25 92 ALA A CA 1
ATOM 688 C C . ALA A 1 92 ? -3.137 9.085 1.322 1.00 95.25 92 ALA A C 1
ATOM 690 O O . ALA A 1 92 ? -2.207 9.040 0.512 1.00 95.25 92 ALA A O 1
ATOM 691 N N . VAL A 1 93 ? -4.361 8.662 1.000 1.00 95.06 93 VAL A N 1
ATOM 692 C CA . VAL A 1 93 ? -4.700 8.159 -0.339 1.00 95.06 93 VAL A CA 1
ATOM 693 C C . VAL A 1 93 ? -4.604 9.269 -1.389 1.00 95.06 93 VAL A C 1
ATOM 695 O O . VAL A 1 93 ? -4.071 9.040 -2.479 1.00 95.06 93 VAL A O 1
ATOM 698 N N . LYS A 1 94 ? -5.050 10.491 -1.069 1.00 94.94 94 LYS A N 1
ATOM 699 C CA . LYS A 1 94 ? -4.881 11.652 -1.960 1.00 94.94 94 LYS A CA 1
ATOM 700 C C . LYS A 1 94 ? -3.409 11.980 -2.187 1.00 94.94 94 LYS A C 1
ATOM 702 O O . LYS A 1 94 ? -3.024 12.207 -3.331 1.00 94.94 94 LYS A O 1
ATOM 707 N N . ALA A 1 95 ? -2.586 11.957 -1.140 1.00 94.19 95 ALA A N 1
ATOM 708 C CA . ALA A 1 95 ? -1.147 12.181 -1.242 1.00 94.19 95 ALA A CA 1
ATOM 709 C C . ALA A 1 95 ? -0.479 11.128 -2.137 1.00 94.19 95 ALA A C 1
ATOM 711 O O . ALA A 1 95 ? 0.322 11.472 -3.007 1.00 94.19 95 ALA A O 1
ATOM 712 N N . ALA A 1 96 ? -0.865 9.858 -1.989 1.00 93.38 96 ALA A N 1
ATOM 713 C CA . ALA A 1 96 ? -0.396 8.770 -2.841 1.00 93.38 96 ALA A CA 1
ATOM 714 C C . ALA A 1 96 ? -0.718 9.018 -4.322 1.00 93.38 96 ALA A C 1
ATOM 716 O O . ALA A 1 96 ? 0.148 8.848 -5.178 1.00 93.38 96 ALA A O 1
ATOM 717 N N . LYS A 1 97 ? -1.942 9.465 -4.629 1.00 92.56 97 LYS A N 1
ATOM 718 C CA . LYS A 1 97 ? -2.371 9.787 -5.997 1.00 92.56 97 LYS A CA 1
ATOM 719 C C . LYS A 1 97 ? -1.657 11.018 -6.559 1.00 92.56 97 LYS A C 1
ATOM 721 O O . LYS A 1 97 ? -1.112 10.964 -7.660 1.00 92.56 97 LYS A O 1
ATOM 726 N N . ALA A 1 98 ? -1.600 12.098 -5.784 1.00 91.38 98 ALA A N 1
ATOM 727 C CA . ALA A 1 98 ? -0.926 13.333 -6.172 1.00 91.38 98 ALA A CA 1
ATOM 728 C C . ALA A 1 98 ? 0.561 13.094 -6.463 1.00 91.38 98 ALA A C 1
ATOM 730 O O . ALA A 1 98 ? 1.070 13.559 -7.477 1.00 91.38 98 ALA A O 1
ATOM 731 N N . GLY A 1 99 ? 1.242 12.287 -5.645 1.00 85.94 99 GLY A N 1
ATOM 732 C CA . GLY A 1 99 ? 2.648 11.946 -5.856 1.00 85.94 99 GLY A CA 1
ATOM 733 C C . GLY A 1 99 ? 2.925 11.181 -7.157 1.00 85.94 99 GLY A C 1
ATOM 734 O O . GLY A 1 99 ? 4.009 11.288 -7.734 1.00 85.94 99 GLY A O 1
ATOM 735 N N . VAL A 1 100 ? 1.935 10.444 -7.665 1.00 87.62 100 VAL A N 1
ATOM 736 C CA . VAL A 1 100 ? 2.009 9.766 -8.966 1.00 87.62 100 VAL A CA 1
ATOM 737 C C . VAL A 1 100 ? 1.758 10.748 -10.123 1.00 87.62 100 VAL A C 1
ATOM 739 O O . VAL A 1 100 ? 2.452 10.664 -11.143 1.00 87.62 100 VAL A O 1
ATOM 742 N N . GLU A 1 101 ? 0.816 11.683 -9.950 1.00 86.25 101 GLU A N 1
ATOM 743 C CA . GLU A 1 101 ? 0.319 12.631 -10.962 1.00 86.25 101 GLU A CA 1
ATOM 744 C C . GLU A 1 101 ? 1.169 13.900 -11.146 1.00 86.25 101 GLU A C 1
ATOM 746 O O . GLU A 1 101 ? 1.316 14.382 -12.268 1.00 86.25 101 GLU A O 1
ATOM 751 N N . GLU A 1 102 ? 1.726 14.460 -10.072 1.00 79.75 102 GLU A N 1
ATOM 752 C CA . GLU A 1 102 ? 2.313 15.812 -10.054 1.00 79.75 102 GLU A CA 1
ATOM 753 C C . GLU A 1 102 ? 3.670 15.908 -10.777 1.00 79.75 102 GLU A C 1
ATOM 755 O O . GLU A 1 102 ? 4.164 16.990 -11.101 1.00 79.75 102 GLU A O 1
ATOM 760 N N . SER A 1 103 ? 4.302 14.775 -11.068 1.00 73.38 103 SER A N 1
ATOM 761 C CA . SER A 1 103 ? 5.665 14.768 -11.584 1.00 73.38 103 SER A CA 1
ATOM 762 C C . SER A 1 103 ? 5.744 14.884 -13.111 1.00 73.38 103 SER A C 1
ATOM 764 O O . SER A 1 103 ? 4.914 14.376 -13.860 1.00 73.38 103 SER A O 1
ATOM 766 N N . SER A 1 104 ? 6.817 15.517 -13.592 1.00 74.06 104 SER A N 1
ATOM 767 C CA . SER A 1 104 ? 7.051 15.822 -15.012 1.00 74.06 104 SER A CA 1
ATOM 768 C C . SER A 1 104 ? 7.26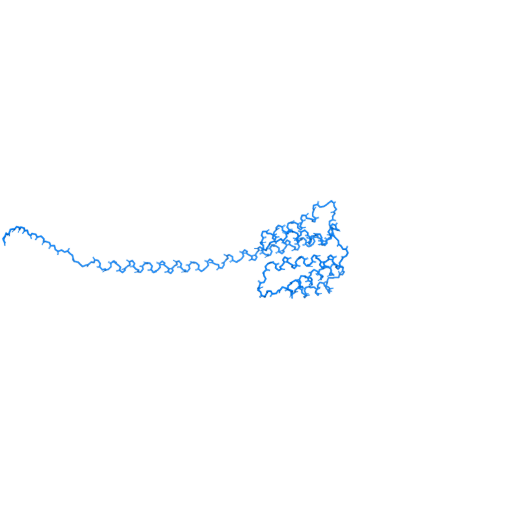3 14.598 -15.911 1.00 74.06 104 SER A C 1
ATOM 770 O O . SER A 1 104 ? 7.165 14.705 -17.134 1.00 74.06 104 SER A O 1
ATOM 772 N N . LEU A 1 105 ? 7.573 13.443 -15.322 1.00 74.44 105 LEU A N 1
ATOM 773 C CA . LEU A 1 105 ? 7.702 12.163 -16.018 1.00 74.44 105 LEU A CA 1
ATOM 774 C C . LEU A 1 105 ? 6.485 11.276 -15.712 1.00 74.44 105 LEU A C 1
ATOM 776 O O . LEU A 1 105 ? 5.918 11.398 -14.627 1.00 74.44 105 LEU A O 1
ATOM 780 N N . PRO A 1 106 ? 6.075 10.365 -16.605 1.00 78.94 106 PRO A N 1
ATOM 781 C CA . PRO A 1 106 ? 5.044 9.388 -16.272 1.00 78.94 106 PRO A CA 1
ATOM 782 C C . PRO A 1 106 ? 5.571 8.402 -15.220 1.00 78.94 106 PRO A C 1
ATOM 784 O O . PRO A 1 106 ? 6.703 7.929 -15.329 1.00 78.94 106 PRO A O 1
ATOM 787 N N . ALA A 1 107 ? 4.758 8.101 -14.206 1.00 85.50 107 ALA A N 1
ATOM 788 C CA . ALA A 1 107 ? 5.063 7.038 -13.253 1.00 85.50 107 ALA A CA 1
ATOM 789 C C . ALA A 1 107 ? 4.985 5.661 -13.925 1.00 85.50 107 ALA A C 1
ATOM 791 O O . ALA A 1 107 ? 4.318 5.504 -14.955 1.00 85.50 107 ALA A O 1
ATOM 792 N N . ASP A 1 108 ? 5.640 4.657 -13.344 1.00 87.50 108 ASP A N 1
ATOM 793 C CA . ASP A 1 108 ? 5.478 3.289 -13.812 1.00 87.50 108 ASP A CA 1
ATOM 794 C C . ASP A 1 108 ? 4.012 2.821 -13.658 1.00 87.50 108 ASP A C 1
ATOM 796 O O . ASP A 1 108 ? 3.264 3.323 -12.812 1.00 87.50 108 ASP A O 1
ATOM 800 N N . PRO A 1 109 ? 3.567 1.837 -14.458 1.00 87.50 109 PRO A N 1
ATOM 801 C CA . PRO A 1 109 ? 2.207 1.317 -14.347 1.00 87.50 109 PRO A CA 1
ATOM 802 C C . PRO A 1 109 ? 1.873 0.773 -12.951 1.00 87.50 109 PRO A C 1
ATOM 804 O O . PRO A 1 109 ? 0.721 0.841 -12.532 1.00 87.50 109 PRO A O 1
ATOM 807 N N . GLY A 1 110 ? 2.860 0.242 -12.223 1.00 85.38 110 GLY A N 1
ATOM 808 C CA . GLY A 1 110 ? 2.673 -0.273 -10.874 1.00 85.38 110 GLY A CA 1
ATOM 809 C C . GLY A 1 110 ? 2.303 0.819 -9.870 1.00 85.38 110 GLY A C 1
ATOM 810 O O . GLY A 1 110 ? 1.379 0.612 -9.082 1.00 85.38 110 GLY A O 1
ATOM 811 N N . ALA A 1 111 ? 2.963 1.979 -9.912 1.00 89.12 111 ALA A N 1
ATOM 812 C CA . ALA A 1 111 ? 2.643 3.128 -9.065 1.00 89.12 111 ALA A CA 1
ATOM 813 C C . ALA A 1 111 ? 1.181 3.568 -9.212 1.00 89.12 111 ALA A C 1
ATOM 815 O O . ALA A 1 111 ? 0.492 3.781 -8.211 1.00 89.12 111 ALA A O 1
ATOM 816 N N . TRP A 1 112 ? 0.699 3.641 -10.456 1.00 89.88 112 TRP A N 1
ATOM 817 C CA . TRP A 1 112 ? -0.693 3.966 -10.769 1.00 89.88 112 TRP A CA 1
ATOM 818 C C . TRP A 1 112 ? -1.670 2.921 -10.239 1.00 89.88 112 TRP A C 1
ATOM 820 O O . TRP A 1 112 ? -2.656 3.270 -9.595 1.00 89.88 112 TRP A O 1
ATOM 830 N N . ILE A 1 113 ? -1.385 1.636 -10.468 1.00 90.06 113 ILE A N 1
ATOM 831 C CA . ILE A 1 113 ? -2.239 0.544 -9.988 1.00 90.06 113 ILE A CA 1
ATOM 832 C C . ILE A 1 113 ? -2.352 0.583 -8.464 1.00 90.06 113 ILE A C 1
ATOM 834 O O . ILE A 1 113 ? -3.454 0.448 -7.939 1.00 90.06 113 ILE A O 1
ATOM 838 N N . LEU A 1 114 ? -1.247 0.801 -7.745 1.00 90.31 114 LEU A N 1
ATOM 839 C CA . LEU A 1 114 ? -1.296 0.895 -6.288 1.00 90.31 114 LEU A CA 1
ATOM 840 C C . LEU A 1 114 ? -2.147 2.091 -5.826 1.00 90.31 114 LEU A C 1
ATOM 842 O O . LEU A 1 114 ? -2.929 1.943 -4.892 1.00 90.31 114 LEU A O 1
ATOM 846 N N . ALA A 1 115 ? -2.049 3.245 -6.492 1.00 92.06 115 ALA A N 1
ATOM 847 C CA . ALA A 1 115 ? -2.848 4.424 -6.149 1.00 92.06 115 ALA A CA 1
ATOM 848 C C . ALA A 1 115 ? -4.355 4.188 -6.362 1.00 92.06 115 ALA A C 1
ATOM 850 O O . ALA A 1 115 ? -5.176 4.637 -5.562 1.00 92.06 115 ALA A O 1
ATOM 851 N N . GLU A 1 116 ? -4.730 3.458 -7.413 1.00 92.50 116 GLU A N 1
ATOM 852 C CA . GLU A 1 116 ? -6.123 3.070 -7.664 1.00 92.50 116 GLU A CA 1
ATOM 853 C C . GLU A 1 11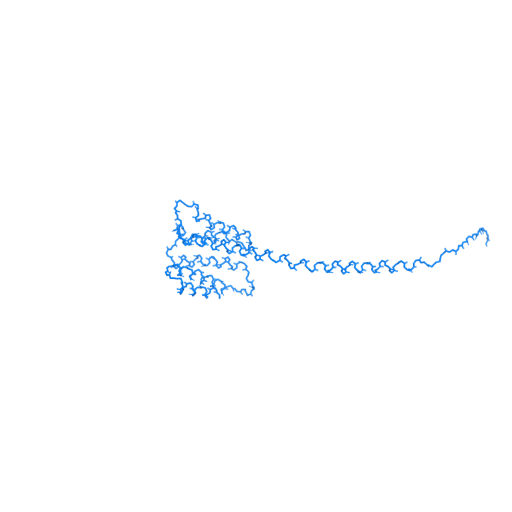6 ? -6.624 2.026 -6.660 1.00 92.50 116 GLU A C 1
ATOM 855 O O . GLU A 1 116 ? -7.735 2.136 -6.145 1.00 92.50 116 GLU A O 1
ATOM 860 N N . VAL A 1 117 ? -5.792 1.046 -6.302 1.00 91.50 117 VAL A N 1
ATOM 861 C CA . VAL A 1 117 ? -6.134 0.065 -5.263 1.00 91.50 117 VAL A CA 1
ATOM 862 C C . VAL A 1 117 ? -6.365 0.751 -3.913 1.00 91.50 117 VAL A C 1
ATOM 864 O O . VAL A 1 117 ? -7.330 0.422 -3.229 1.00 91.50 117 VAL A O 1
ATOM 867 N N . LEU A 1 118 ? -5.538 1.733 -3.544 1.00 92.44 118 LEU A N 1
ATOM 868 C CA . LEU A 1 118 ? -5.721 2.511 -2.315 1.00 92.44 118 LEU A CA 1
ATOM 869 C C . LEU A 1 118 ? -7.037 3.304 -2.316 1.00 92.44 118 LEU A C 1
ATOM 871 O O . LEU A 1 118 ? -7.729 3.330 -1.301 1.00 92.44 118 LEU A O 1
ATOM 875 N N . GLN A 1 119 ? -7.423 3.889 -3.455 1.00 93.50 119 GLN A N 1
ATOM 876 C CA . GLN A 1 119 ? -8.723 4.554 -3.606 1.00 93.50 119 GLN A CA 1
ATOM 877 C C . GLN A 1 119 ? -9.893 3.577 -3.435 1.00 93.50 119 GLN A C 1
ATOM 879 O O . GLN A 1 119 ? -10.846 3.886 -2.726 1.00 93.50 119 GLN A O 1
ATOM 884 N N . LEU A 1 120 ? -9.817 2.385 -4.035 1.00 91.62 120 LEU A N 1
ATOM 885 C CA . LEU A 1 120 ? -10.855 1.360 -3.884 1.00 91.62 120 LEU A CA 1
ATOM 886 C C . LEU A 1 120 ? -10.994 0.890 -2.433 1.00 91.62 120 LEU A C 1
ATOM 888 O O . LEU A 1 120 ? -12.111 0.715 -1.951 1.00 91.62 120 LEU A O 1
ATOM 892 N N . ILE A 1 121 ? -9.869 0.707 -1.736 1.00 90.12 121 ILE A N 1
ATOM 893 C CA . ILE A 1 121 ? -9.868 0.346 -0.315 1.00 90.12 121 ILE A CA 1
ATOM 894 C C . ILE A 1 121 ? -10.523 1.455 0.508 1.00 90.12 121 ILE A C 1
ATOM 896 O O . ILE A 1 121 ? -11.379 1.148 1.331 1.00 90.12 121 ILE A O 1
ATOM 900 N N . LEU A 1 122 ? -10.175 2.722 0.268 1.00 92.06 122 LEU A N 1
ATOM 901 C CA . LEU A 1 122 ? -10.780 3.850 0.974 1.00 92.06 122 LEU A CA 1
ATOM 902 C C . LEU A 1 122 ? -12.301 3.881 0.796 1.00 92.06 122 LEU A C 1
ATOM 904 O O . LEU A 1 122 ? -13.016 3.924 1.789 1.00 92.06 122 LEU A O 1
ATOM 908 N N . ILE A 1 123 ? -12.790 3.765 -0.442 1.00 91.50 123 ILE A N 1
ATOM 909 C CA . ILE A 1 123 ? -14.233 3.728 -0.729 1.00 91.50 123 ILE A CA 1
ATOM 910 C C . ILE A 1 123 ? -14.900 2.576 0.031 1.00 91.50 123 ILE A C 1
ATOM 912 O O . ILE A 1 123 ? -15.961 2.747 0.624 1.00 91.50 123 ILE A O 1
ATOM 916 N N . GLN A 1 124 ? -14.283 1.391 0.041 1.00 88.38 124 GLN A N 1
ATOM 917 C CA . GLN A 1 124 ? -14.836 0.241 0.753 1.00 88.38 124 GLN A CA 1
ATOM 918 C C . GLN A 1 124 ? -14.886 0.467 2.268 1.00 88.38 124 GLN A C 1
ATOM 920 O O . GLN A 1 124 ? -15.830 0.021 2.917 1.00 88.38 124 GLN A O 1
ATOM 925 N N . VAL A 1 125 ? -13.884 1.147 2.826 1.00 88.19 125 VAL A N 1
ATOM 926 C CA . VAL A 1 125 ? -13.833 1.513 4.243 1.00 88.19 125 VAL A CA 1
ATOM 927 C C . VAL A 1 125 ? -14.912 2.550 4.572 1.00 88.19 125 VAL A C 1
ATOM 929 O O . VAL A 1 125 ? -15.650 2.358 5.532 1.00 88.19 125 VAL A O 1
ATOM 932 N N . GLU A 1 126 ? -15.074 3.591 3.754 1.00 88.06 126 GLU A N 1
ATOM 933 C CA . GLU A 1 126 ? -16.134 4.599 3.912 1.00 88.06 126 GLU A CA 1
ATOM 934 C C . GLU A 1 126 ? -17.535 3.970 3.871 1.00 88.06 126 GLU A C 1
ATOM 936 O O . GLU A 1 126 ? -18.383 4.281 4.708 1.00 88.06 126 GLU A O 1
ATOM 941 N N . VAL A 1 127 ? -17.770 3.038 2.940 1.00 89.44 127 VAL A N 1
ATOM 942 C CA . VAL A 1 127 ? -19.034 2.290 2.846 1.00 89.44 127 VAL A CA 1
ATOM 943 C C . VAL A 1 127 ? -19.276 1.434 4.088 1.00 89.44 127 VAL A C 1
ATOM 945 O O . VAL A 1 127 ? -20.412 1.343 4.543 1.00 89.44 127 VAL A O 1
ATOM 948 N N . LEU A 1 128 ? -18.236 0.807 4.647 1.00 85.12 128 LEU A N 1
ATOM 949 C CA . LEU A 1 128 ? -18.376 0.014 5.870 1.00 85.12 128 LEU A CA 1
ATOM 950 C C . LEU A 1 128 ? -18.782 0.887 7.062 1.00 85.12 128 LEU A C 1
ATOM 952 O O . LEU A 1 128 ? -19.721 0.526 7.759 1.00 85.12 128 LEU A O 1
ATOM 956 N N . PHE A 1 129 ? -18.141 2.043 7.250 1.00 80.25 129 PHE A N 1
ATOM 957 C CA . PHE A 1 129 ? -18.477 2.957 8.349 1.00 80.25 129 PHE A CA 1
ATOM 958 C C . PHE A 1 129 ? -19.817 3.681 8.162 1.00 80.25 129 PHE A C 1
ATOM 960 O O . PHE A 1 129 ? -20.440 4.057 9.145 1.00 80.25 129 PHE A O 1
ATOM 967 N N . SER A 1 130 ? -20.297 3.841 6.926 1.00 79.69 130 SER A N 1
ATOM 968 C CA . SER A 1 130 ? -21.618 4.435 6.661 1.00 79.69 130 SER A CA 1
ATOM 969 C C . SER A 1 130 ? -22.785 3.483 6.961 1.00 79.69 130 SER A C 1
ATOM 971 O O . SER A 1 130 ? -23.917 3.937 7.089 1.00 79.69 130 SER A O 1
ATOM 973 N N . ASN A 1 131 ? -22.537 2.171 7.034 1.00 67.56 131 ASN A N 1
ATOM 974 C CA . ASN A 1 131 ? -23.580 1.172 7.289 1.00 67.56 131 ASN A CA 1
ATOM 975 C C . ASN A 1 131 ? -23.810 0.891 8.786 1.00 67.56 131 ASN A C 1
ATOM 977 O O . ASN A 1 131 ? -24.805 0.250 9.103 1.00 67.56 131 ASN A O 1
ATOM 981 N N . ASP A 1 132 ? -22.933 1.359 9.681 1.00 59.03 132 ASP A N 1
ATOM 982 C CA . ASP A 1 132 ? -23.077 1.176 11.139 1.00 59.03 132 ASP A CA 1
ATOM 983 C C . ASP A 1 132 ? -24.095 2.157 11.761 1.00 59.03 132 ASP A C 1
ATOM 985 O O . ASP A 1 132 ? -24.740 1.825 12.748 1.00 59.03 132 ASP A O 1
ATOM 989 N N . GLU A 1 133 ? -24.340 3.329 11.154 1.00 56.81 133 GLU A N 1
ATOM 990 C CA . GLU A 1 133 ? -25.352 4.298 11.640 1.00 56.81 133 GLU A CA 1
ATOM 991 C C . GLU A 1 133 ? -26.813 3.817 11.454 1.00 56.81 133 GLU A C 1
ATOM 993 O O . GLU A 1 133 ? -27.764 4.511 11.823 1.00 56.81 133 GLU A O 1
ATOM 998 N N . GLY A 1 134 ? -27.015 2.639 10.853 1.00 50.81 134 GLY A N 1
ATOM 999 C CA . GLY A 1 134 ? -28.331 2.059 10.583 1.00 50.81 134 GLY A CA 1
ATOM 1000 C C . GLY A 1 134 ? -28.921 1.204 11.708 1.00 50.81 134 GLY A C 1
ATOM 1001 O O . GLY A 1 134 ? -30.133 1.017 11.700 1.00 50.81 134 GLY A O 1
ATOM 1002 N N . ASP A 1 135 ? -28.112 0.716 12.656 1.00 51.00 135 ASP A N 1
ATOM 1003 C CA . ASP A 1 135 ? -28.563 -0.245 13.683 1.00 51.00 135 ASP A CA 1
ATOM 1004 C C . ASP A 1 135 ? -28.827 0.393 15.065 1.00 51.00 135 ASP A C 1
ATOM 1006 O O . ASP A 1 135 ? -29.476 -0.224 15.903 1.00 51.00 135 ASP A O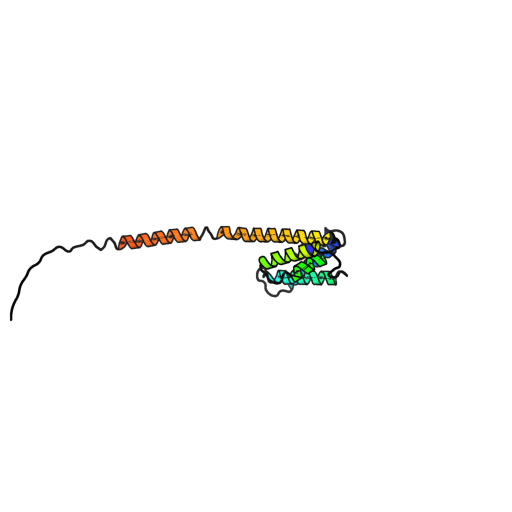 1
ATOM 1010 N N . GLU A 1 136 ? -28.410 1.641 15.315 1.00 52.00 136 GLU A N 1
ATOM 1011 C CA . GLU A 1 136 ? -28.658 2.321 16.606 1.00 52.00 136 GLU A CA 1
ATOM 1012 C C . GLU A 1 136 ? -30.018 3.049 16.671 1.00 52.00 136 GLU A C 1
ATOM 1014 O O . GLU A 1 136 ? -30.485 3.402 17.750 1.00 52.00 136 GLU A O 1
ATOM 1019 N N . ASN A 1 137 ? -30.704 3.238 15.537 1.00 44.25 137 ASN A N 1
ATOM 1020 C CA . ASN A 1 137 ? -31.993 3.947 15.500 1.00 44.25 137 ASN A CA 1
ATOM 1021 C C . ASN A 1 137 ? -33.214 3.064 15.832 1.00 44.25 137 ASN A C 1
ATOM 1023 O O . ASN A 1 137 ? -34.309 3.600 15.983 1.00 44.25 137 ASN A O 1
ATOM 1027 N N . GLU A 1 138 ? -33.068 1.737 15.946 1.00 47.66 138 GLU A N 1
ATOM 1028 C CA . GLU A 1 138 ? -34.184 0.852 16.335 1.00 47.66 138 GLU A CA 1
ATOM 1029 C C . GLU A 1 138 ? -34.286 0.633 17.858 1.00 47.66 138 GLU A C 1
ATOM 1031 O O . GLU A 1 138 ? -35.355 0.257 18.332 1.00 47.66 138 GLU A O 1
ATOM 1036 N N . GLU A 1 139 ? -33.243 0.921 18.649 1.00 46.00 139 GLU A N 1
ATOM 1037 C CA . GLU A 1 139 ? -33.296 0.771 20.117 1.00 46.00 139 GLU A CA 1
ATOM 1038 C C . GLU A 1 139 ? -33.825 2.031 20.838 1.00 46.00 139 GLU A C 1
ATOM 1040 O O . GLU A 1 139 ? -34.468 1.916 21.883 1.00 46.00 139 GLU A O 1
ATOM 1045 N N . GLU A 1 140 ? -33.657 3.234 20.270 1.00 44.59 140 GLU A N 1
ATOM 1046 C CA . GLU A 1 140 ? -34.168 4.475 20.884 1.00 44.59 140 GLU A CA 1
ATOM 1047 C C . GLU A 1 140 ? -35.694 4.665 20.721 1.00 44.59 140 GLU A C 1
ATOM 1049 O O . GLU A 1 140 ? -36.327 5.317 21.557 1.00 44.59 140 GLU A O 1
ATOM 1054 N N . GLU A 1 141 ? -36.329 4.069 19.701 1.00 43.84 141 GLU A N 1
ATOM 1055 C CA . GLU A 1 141 ? -37.787 4.194 19.508 1.00 43.84 141 GLU A CA 1
ATOM 1056 C C . GLU A 1 141 ? -38.617 3.326 20.477 1.00 43.84 141 GLU A C 1
ATOM 1058 O O . GLU A 1 141 ? -39.782 3.656 20.742 1.00 43.84 141 GLU A O 1
ATOM 1063 N N . ASP A 1 142 ? -38.034 2.268 21.051 1.00 44.88 142 ASP A N 1
ATOM 1064 C CA . ASP A 1 142 ? -38.713 1.395 22.016 1.00 44.88 142 ASP A CA 1
ATOM 1065 C C . ASP A 1 142 ? -38.647 1.955 23.456 1.00 44.88 142 ASP A C 1
ATOM 1067 O O . ASP A 1 142 ? -39.654 1.922 24.175 1.00 44.88 142 ASP A O 1
ATOM 1071 N N . GLU A 1 143 ? -37.534 2.582 23.866 1.00 49.47 143 GLU A N 1
ATOM 1072 C CA . GLU A 1 143 ? -37.412 3.197 25.203 1.00 49.47 143 GLU A CA 1
ATOM 1073 C C . GLU A 1 143 ? -38.272 4.468 25.360 1.00 49.47 143 GLU A C 1
ATOM 1075 O O . GLU A 1 143 ? -38.827 4.737 26.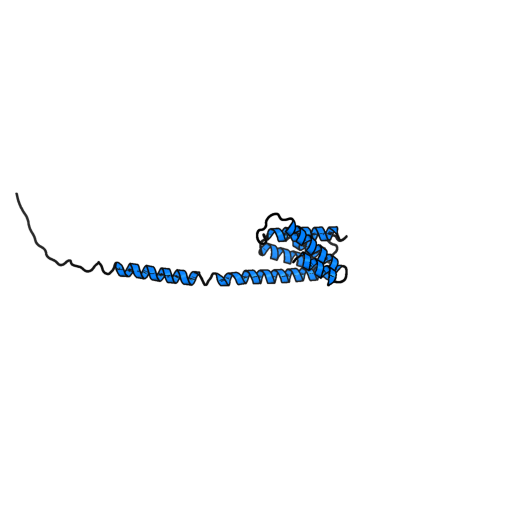435 1.00 49.47 143 GLU A O 1
ATOM 1080 N N . GLU A 1 144 ? -38.468 5.247 24.288 1.00 47.78 144 GLU A N 1
ATOM 1081 C CA . GLU A 1 144 ? -39.303 6.455 24.345 1.00 47.78 144 GLU A CA 1
ATOM 1082 C C . GLU A 1 144 ? -40.815 6.145 24.361 1.00 47.78 144 GLU A C 1
ATOM 1084 O O . GLU A 1 144 ? -41.625 6.964 24.820 1.00 47.78 144 GLU A O 1
ATOM 1089 N N . GLN A 1 145 ? -41.218 4.955 23.898 1.00 50.34 145 GLN A N 1
ATOM 1090 C CA . GLN A 1 145 ? -42.603 4.478 23.982 1.00 50.34 145 GLN A CA 1
ATOM 1091 C C . GLN A 1 145 ? -42.935 3.846 25.339 1.00 50.34 145 GLN A C 1
ATOM 1093 O O . GLN A 1 145 ? -44.086 3.949 25.781 1.00 50.34 145 GLN A O 1
ATOM 1098 N N . GLU A 1 146 ? -41.962 3.241 26.025 1.00 49.50 146 GLU A N 1
ATOM 1099 C CA . GLU A 1 146 ? -42.160 2.669 27.362 1.00 49.50 146 GLU A CA 1
ATOM 1100 C C . GLU A 1 146 ? -42.250 3.769 28.438 1.00 49.50 146 GLU A C 1
ATOM 1102 O O . GLU A 1 146 ? -43.204 3.783 29.225 1.00 49.50 146 GLU A O 1
ATOM 1107 N N . ASN A 1 147 ? -41.398 4.801 28.363 1.00 52.03 147 ASN A N 1
ATOM 1108 C CA . ASN A 1 147 ? -41.432 5.944 29.290 1.00 52.03 147 ASN A CA 1
ATOM 1109 C C . ASN A 1 147 ? -42.724 6.785 29.189 1.00 52.03 147 ASN A C 1
ATOM 1111 O O . ASN A 1 147 ? -43.294 7.187 30.207 1.00 52.03 147 ASN A O 1
ATOM 1115 N N . LYS A 1 148 ? -43.280 6.985 27.982 1.00 53.84 148 LYS A N 1
ATOM 1116 C CA . LYS A 1 148 ? -44.575 7.687 27.803 1.00 53.84 148 LYS A CA 1
ATOM 1117 C C . LYS A 1 148 ? -45.778 6.891 28.331 1.00 53.84 148 LYS A C 1
ATOM 1119 O O . LYS A 1 148 ? -46.867 7.451 28.517 1.00 53.84 148 LYS A O 1
ATOM 1124 N N . LYS A 1 149 ? -45.614 5.583 28.552 1.00 52.94 149 LYS A N 1
ATOM 1125 C CA . LYS A 1 149 ? -46.653 4.693 29.087 1.00 52.94 149 LYS A CA 1
ATOM 1126 C C . LYS A 1 149 ? -46.656 4.667 30.616 1.00 52.94 149 LYS A C 1
ATOM 1128 O O . LYS A 1 149 ? -47.735 4.522 31.194 1.00 52.94 149 LYS A O 1
ATOM 1133 N N . GLU A 1 150 ? -45.499 4.847 31.253 1.00 51.41 150 GLU A N 1
ATOM 1134 C CA . GLU A 1 150 ? -45.380 4.951 32.713 1.00 51.41 150 GLU A CA 1
ATOM 1135 C C . GLU A 1 150 ? -45.828 6.324 33.243 1.00 51.41 150 GLU A C 1
ATOM 1137 O O . GLU A 1 150 ? -46.641 6.365 34.169 1.00 51.41 150 GLU A O 1
ATOM 1142 N N . GLU A 1 151 ? -45.470 7.436 32.585 1.00 48.41 151 GLU A N 1
ATOM 1143 C CA . GLU A 1 151 ? -45.930 8.782 32.993 1.00 48.41 151 GLU A CA 1
ATOM 1144 C C . GLU A 1 151 ? -47.463 8.942 32.933 1.00 48.41 151 GLU A C 1
ATOM 1146 O O . GLU A 1 151 ? -48.075 9.582 33.789 1.00 48.41 151 GLU A O 1
ATOM 1151 N N . ASN A 1 152 ? -48.134 8.314 31.961 1.00 51.69 152 ASN A N 1
ATOM 1152 C CA . ASN A 1 152 ? -49.601 8.365 31.866 1.00 51.69 152 ASN A CA 1
ATOM 1153 C C . ASN A 1 152 ? -50.323 7.509 32.921 1.00 51.69 152 ASN A C 1
ATOM 1155 O O . ASN A 1 152 ? -51.546 7.619 33.065 1.00 51.69 152 ASN A O 1
ATOM 1159 N N . LYS A 1 153 ? -49.601 6.644 33.642 1.00 50.97 153 LYS A N 1
ATOM 1160 C CA . LYS A 1 153 ? -50.172 5.802 34.694 1.00 50.97 153 LYS A CA 1
ATOM 1161 C C . LYS A 1 153 ? -50.175 6.519 36.045 1.00 50.97 153 LYS A C 1
ATOM 1163 O O . LYS A 1 153 ? -51.191 6.457 36.730 1.00 50.97 153 LYS A O 1
ATOM 1168 N N . GLU A 1 154 ? -49.123 7.273 36.371 1.00 50.56 154 GLU A N 1
ATOM 1169 C CA . GLU A 1 154 ? -49.056 8.071 37.610 1.00 50.56 154 GLU A CA 1
ATOM 1170 C C . GLU A 1 154 ? -50.057 9.240 37.613 1.00 50.56 154 GLU A C 1
ATOM 1172 O O . GLU A 1 154 ? -50.740 9.475 38.608 1.00 50.56 154 GLU A O 1
ATOM 1177 N N . VAL A 1 155 ? -50.266 9.910 36.473 1.00 51.47 155 VAL A N 1
ATOM 1178 C CA . VAL A 1 155 ? -51.199 11.055 36.381 1.00 51.47 155 VAL A CA 1
ATOM 1179 C C . VAL A 1 155 ? -52.676 10.651 36.568 1.00 51.47 155 VAL A C 1
ATOM 1181 O O . VAL A 1 155 ? -53.519 11.490 36.898 1.00 51.47 155 VAL A O 1
ATOM 1184 N N . ASN A 1 156 ? -53.019 9.374 36.372 1.00 48.12 156 ASN A N 1
ATOM 1185 C CA . ASN A 1 156 ? -54.390 8.878 36.537 1.00 48.12 156 ASN A CA 1
ATOM 1186 C C . ASN A 1 156 ? -54.707 8.384 37.959 1.00 48.12 156 ASN A C 1
ATOM 1188 O O . ASN A 1 156 ? -55.888 8.263 38.287 1.00 48.12 156 ASN A O 1
ATOM 1192 N N . GLU A 1 157 ? -53.705 8.127 38.806 1.00 47.22 157 GLU A N 1
ATOM 1193 C CA . GLU A 1 157 ? -53.932 7.736 40.206 1.00 47.22 157 GLU A CA 1
ATOM 1194 C C . GLU A 1 157 ? -54.164 8.959 41.111 1.00 47.22 157 GLU A C 1
ATOM 1196 O O . GLU A 1 157 ? -55.074 8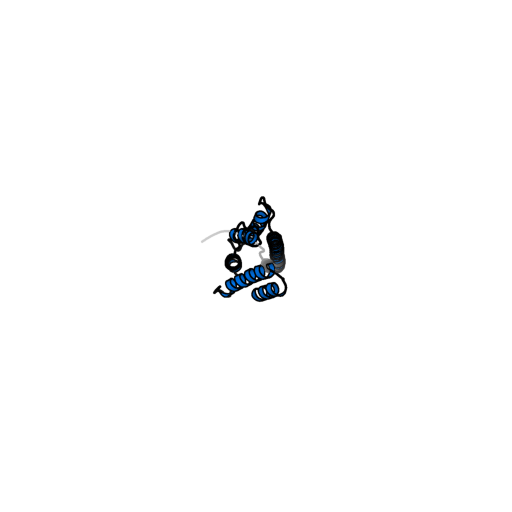.930 41.938 1.00 47.22 157 GLU A O 1
ATOM 1201 N N . GLU A 1 158 ? -53.489 10.091 40.875 1.00 46.03 158 GLU A N 1
ATOM 1202 C CA . GLU A 1 158 ? -53.692 11.315 41.678 1.00 46.03 158 GLU A CA 1
ATOM 1203 C C . GLU A 1 158 ? -55.059 11.993 41.468 1.00 46.03 158 GLU A C 1
ATOM 1205 O O . GLU A 1 158 ? -55.526 12.749 42.322 1.00 46.03 158 GLU A O 1
ATOM 1210 N N . LYS A 1 159 ? -55.754 11.724 40.355 1.00 45.88 159 LYS A N 1
ATOM 1211 C CA . LYS A 1 159 ? -57.077 12.320 40.091 1.00 45.88 159 LYS A CA 1
ATOM 1212 C C . LYS A 1 159 ? -58.241 11.616 40.787 1.00 45.88 159 LYS A C 1
ATOM 1214 O O . LYS A 1 159 ? -59.333 12.177 40.800 1.00 45.88 159 LYS A O 1
ATOM 1219 N N . ASN A 1 160 ? -58.034 10.434 41.369 1.00 42.28 160 ASN A N 1
ATOM 1220 C CA . ASN A 1 160 ? -59.113 9.658 41.991 1.00 42.28 160 ASN A CA 1
ATOM 1221 C C . ASN A 1 160 ? -59.229 9.840 43.516 1.00 42.28 160 ASN A C 1
ATOM 1223 O O . ASN A 1 160 ? -60.195 9.357 44.102 1.00 42.28 160 ASN A O 1
ATOM 1227 N N . GLU A 1 161 ? -58.300 10.552 44.164 1.00 44.91 161 GLU A N 1
ATOM 1228 C CA . GLU A 1 161 ? -58.338 10.784 45.621 1.00 44.91 161 GLU A CA 1
ATOM 1229 C C . GLU A 1 161 ? -58.920 12.156 46.023 1.00 44.91 161 GLU A C 1
ATOM 1231 O O . GLU A 1 161 ? -59.126 12.424 47.204 1.00 44.91 161 GLU A O 1
ATOM 1236 N N . GLY A 1 162 ? -59.239 13.023 45.057 1.00 41.91 162 GLY A N 1
ATOM 1237 C CA . GLY A 1 162 ? -59.662 14.407 45.309 1.00 41.91 162 GLY A CA 1
ATOM 1238 C C . GLY A 1 162 ? -61.165 14.658 45.476 1.00 41.91 162 GLY A C 1
ATOM 1239 O O . GLY A 1 162 ? -61.556 15.815 45.600 1.00 41.91 162 GLY A O 1
ATOM 1240 N N . GLU A 1 163 ? -62.024 13.635 45.456 1.00 44.25 163 GLU A N 1
ATOM 1241 C CA . GLU A 1 163 ? -63.481 13.838 45.422 1.00 44.25 163 GLU A CA 1
ATOM 1242 C C . GLU A 1 163 ? -64.212 13.172 46.597 1.00 44.25 163 GLU A C 1
ATOM 1244 O O . GLU A 1 163 ? -65.114 12.362 46.411 1.00 44.25 163 GLU A O 1
ATOM 1249 N N . VAL A 1 164 ? -63.853 13.531 47.836 1.00 40.56 164 VAL A N 1
ATOM 1250 C CA . VAL A 1 164 ? -64.738 13.328 48.997 1.00 40.56 164 VAL A CA 1
ATOM 1251 C C . VAL A 1 164 ? -64.695 14.544 49.934 1.00 40.56 164 VAL A C 1
ATOM 1253 O O . VAL A 1 164 ? -63.849 14.651 50.812 1.00 40.56 164 VAL A O 1
ATOM 1256 N N . PHE A 1 165 ? -65.728 15.379 49.772 1.00 36.66 165 PHE A N 1
ATOM 1257 C CA . PHE A 1 165 ? -66.480 16.060 50.836 1.00 36.66 165 PHE A CA 1
ATOM 1258 C C . PHE A 1 165 ? -65.892 17.324 51.490 1.00 36.66 165 PHE A C 1
ATOM 1260 O O . PHE A 1 165 ? -65.236 17.256 52.520 1.00 36.66 165 PHE A O 1
ATOM 1267 N N . GLU A 1 166 ? -66.324 18.492 51.003 1.00 37.66 166 GLU A N 1
ATOM 1268 C CA . GLU A 1 166 ? -66.618 19.644 51.866 1.00 37.66 166 GLU A CA 1
ATOM 1269 C C . GLU A 1 166 ? -67.871 20.380 51.354 1.00 37.66 166 GLU A C 1
ATOM 1271 O O . GLU A 1 166 ? -67.871 21.046 50.321 1.00 37.66 166 GLU A O 1
ATOM 1276 N N . THR A 1 167 ? -68.960 20.215 52.101 1.00 36.72 167 THR A N 1
ATOM 1277 C CA . THR A 1 167 ? -70.136 21.095 52.174 1.00 36.72 167 THR A CA 1
ATOM 1278 C C . THR A 1 167 ? -70.574 21.041 53.635 1.00 36.72 167 THR A C 1
ATOM 1280 O O . THR A 1 167 ? -70.627 19.937 54.176 1.00 36.72 167 THR A O 1
ATOM 1283 N N . SER A 1 168 ? -70.955 22.069 54.369 1.00 37.47 168 SER A N 1
ATOM 1284 C CA . SER A 1 168 ? -70.983 23.523 54.260 1.00 37.47 168 SER A CA 1
ATOM 1285 C C . SER A 1 168 ? -71.392 24.006 55.672 1.00 37.47 168 SER A C 1
ATOM 1287 O O . SER A 1 168 ? -71.795 23.190 56.505 1.00 37.47 168 SER A O 1
ATOM 1289 N N . ASP A 1 169 ? -71.369 25.323 55.868 1.00 38.47 169 ASP A N 1
ATOM 1290 C CA . ASP A 1 169 ? -72.220 26.097 56.790 1.00 38.47 169 ASP A CA 1
ATOM 1291 C C . ASP A 1 169 ? -71.667 26.422 58.196 1.00 38.47 169 ASP A C 1
ATOM 1293 O O . ASP A 1 169 ? -71.780 25.660 59.153 1.00 38.47 169 ASP A O 1
ATOM 1297 N N . ASP A 1 170 ? -71.007 27.587 58.249 1.00 41.84 170 ASP A N 1
ATOM 1298 C CA . ASP A 1 170 ? -71.495 28.860 58.820 1.00 41.84 170 ASP A CA 1
ATOM 1299 C C . ASP A 1 170 ? -71.988 28.990 60.282 1.00 41.84 170 ASP A C 1
ATOM 1301 O O . ASP A 1 170 ? -72.627 28.121 60.864 1.00 41.84 170 ASP A O 1
ATOM 1305 N N . GLU A 1 171 ? -71.761 30.227 60.764 1.00 41.09 171 GLU A N 1
ATOM 1306 C CA . GLU A 1 171 ? -72.321 30.935 61.933 1.00 41.09 171 GLU A CA 1
ATOM 1307 C C . GLU A 1 171 ? -71.702 30.637 63.315 1.00 41.09 171 GLU A C 1
ATOM 1309 O O . GLU A 1 171 ? -71.383 29.510 63.663 1.00 41.09 171 GLU A O 1
ATOM 1314 N N . GLU A 1 172 ? -71.550 31.564 64.262 1.00 42.03 172 GLU A N 1
ATOM 1315 C CA . GLU A 1 172 ? -71.458 33.026 64.346 1.00 42.03 172 GLU A CA 1
ATOM 1316 C C . GLU A 1 172 ? -71.208 33.317 65.854 1.00 42.03 172 GLU A C 1
ATOM 1318 O O . GLU A 1 172 ? -71.634 32.561 66.724 1.00 42.03 172 GLU A O 1
ATOM 1323 N N . THR A 1 173 ? -70.600 34.462 66.171 1.00 41.03 173 THR A N 1
ATOM 1324 C CA . THR A 1 173 ? -70.749 35.236 67.430 1.00 41.03 173 THR A CA 1
ATOM 1325 C C . THR A 1 173 ? -70.133 34.792 68.786 1.00 41.03 173 THR A C 1
ATOM 1327 O O . THR A 1 173 ? -70.543 33.846 69.441 1.00 41.03 173 THR A O 1
ATOM 1330 N N . THR A 1 174 ? -69.185 35.637 69.228 1.00 43.41 174 THR A N 1
ATOM 1331 C CA . THR A 1 174 ? -69.094 36.407 70.502 1.00 43.41 174 THR A CA 1
ATOM 1332 C C . THR A 1 174 ? -69.142 35.771 71.904 1.00 43.41 174 THR A C 1
ATOM 1334 O O . THR A 1 174 ? -70.107 35.103 72.255 1.00 43.41 174 THR A O 1
ATOM 1337 N N . SER A 1 175 ? -68.224 36.299 72.747 1.00 43.06 175 SER A N 1
ATOM 1338 C CA . SER A 1 175 ? -68.320 36.595 74.207 1.00 43.06 175 SER A CA 1
ATOM 1339 C C . SER A 1 175 ? -68.490 35.400 75.154 1.00 43.06 175 SER A C 1
ATOM 1341 O O . SER A 1 175 ? -69.104 34.414 74.792 1.00 43.06 175 SER A O 1
ATOM 1343 N N . GLU A 1 176 ? -68.044 35.369 76.403 1.00 42.38 176 GLU A N 1
ATOM 1344 C CA . GLU A 1 176 ? -67.314 36.223 77.348 1.00 42.38 176 GLU A CA 1
ATOM 1345 C C . GLU A 1 176 ? -66.986 35.279 78.535 1.00 42.38 176 GLU A C 1
ATOM 1347 O O . GLU A 1 176 ? -67.664 34.263 78.704 1.00 42.38 176 GLU A O 1
ATOM 1352 N N . ASP A 1 177 ? -65.993 35.674 79.339 1.00 40.34 177 ASP A N 1
ATOM 1353 C CA . ASP A 1 177 ? -65.629 35.203 80.695 1.00 40.34 177 ASP A CA 1
ATOM 1354 C C . ASP A 1 177 ? -64.983 33.816 80.921 1.00 40.34 177 ASP A C 1
ATOM 1356 O O . ASP A 1 177 ? -65.633 32.755 80.790 1.00 40.34 177 ASP A O 1
#

Organism: NCBI:txid1464854